Protein AF-A0A397J3T9-F1 (afdb_monomer_lite)

Secondary structure (DSSP, 8-state):
--THHHHHHHHHHHHHHHHHTSTT----EEEEESEEE-TTSPEEE--SEETTEE---EEEE---TTTGGGS--BTTBEEEEEEEEEEEE-TTSPPEEEEEEEEEEES-SS--EETTEE-EEEE-------

Sequence (130 aa):
MIKGFDQFLKCFNNFLENILEIKDIKECDIIIYGTTTLENGSIIRAKNKFHDKPWFSNVAILMDSNESSDYQSDEGLYYGKILLMAKIEIKEKSPLNLALVQWYDFKFQKNSYLYNCSLLKLEIILYIHQ

Radius of gyration: 16.91 Å; chains: 1; bounding box: 38×33×53 Å

Foldseek 3Di:
DAVAVVQVVVVVVVVVVVVVVDPDQPDKDKDKDQWDADPVRDIAGLNQDDPRDGDGDKDWDQDDPVPPPVADADVRTWIWTWNIWIWMDTPVDDIWIFTFIWTWGQPDPPCLDDPNHGRTDTDGHTDDTD

pLDDT: mean 77.31, std 8.9, range [43.94, 89.69]

Structure (mmCIF, N/CA/C/O backbone):
data_AF-A0A397J3T9-F1
#
_entry.id   AF-A0A397J3T9-F1
#
loop_
_atom_site.group_PDB
_atom_site.id
_atom_site.type_symbol
_atom_site.label_atom_id
_atom_site.label_alt_id
_atom_site.label_comp_id
_atom_site.label_asym_id
_atom_site.label_entity_id
_atom_site.label_seq_id
_atom_site.pdbx_PDB_ins_code
_atom_site.Cartn_x
_atom_site.Cartn_y
_atom_site.Cartn_z
_atom_site.occupancy
_atom_site.B_iso_or_equiv
_atom_site.auth_seq_id
_atom_site.auth_comp_id
_atom_site.auth_asym_id
_atom_site.auth_atom_id
_atom_site.pdbx_PDB_model_num
ATOM 1 N N . MET A 1 1 ? 11.887 -12.379 5.935 1.00 46.44 1 MET A N 1
ATOM 2 C CA . MET A 1 1 ? 11.288 -11.292 6.737 1.00 46.44 1 MET A CA 1
ATOM 3 C C . MET A 1 1 ? 11.274 -10.050 5.855 1.00 46.44 1 MET A C 1
ATOM 5 O O . MET A 1 1 ? 12.314 -9.724 5.295 1.00 46.44 1 MET A O 1
ATOM 9 N N . ILE A 1 2 ? 10.100 -9.480 5.565 1.00 59.06 2 ILE A N 1
ATOM 10 C CA . ILE A 1 2 ? 9.954 -8.359 4.617 1.00 59.06 2 ILE A CA 1
ATOM 11 C C . ILE A 1 2 ? 10.508 -7.113 5.316 1.00 59.06 2 ILE A C 1
ATOM 13 O O . ILE A 1 2 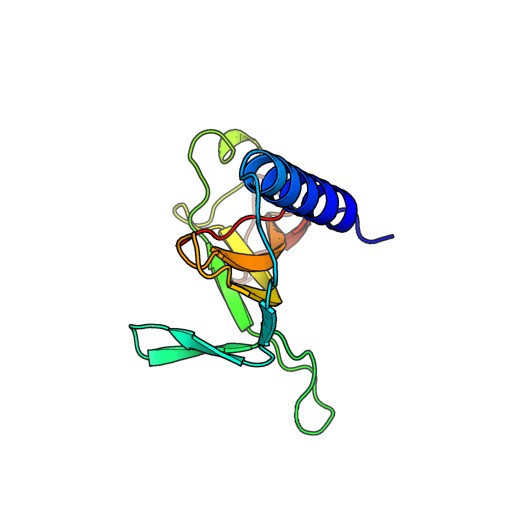? 9.920 -6.695 6.302 1.00 59.06 2 ILE A O 1
ATOM 17 N N . LYS A 1 3 ? 11.621 -6.535 4.841 1.00 57.50 3 LYS A N 1
ATOM 18 C CA . LYS A 1 3 ? 12.311 -5.407 5.511 1.00 57.50 3 LYS A CA 1
ATOM 19 C C . LYS A 1 3 ? 11.414 -4.188 5.803 1.00 57.50 3 LYS A C 1
ATOM 21 O O . LYS A 1 3 ? 11.701 -3.438 6.719 1.00 57.50 3 LYS A O 1
ATOM 26 N N . GLY A 1 4 ? 10.303 -4.018 5.084 1.00 60.12 4 GLY A N 1
ATOM 27 C CA . GLY A 1 4 ? 9.330 -2.952 5.362 1.00 60.12 4 GLY A CA 1
ATOM 28 C C . GLY A 1 4 ? 8.353 -3.230 6.497 1.00 60.12 4 GLY A C 1
ATOM 29 O O . GLY A 1 4 ? 7.641 -2.322 6.909 1.00 60.12 4 GLY A O 1
ATOM 30 N N . PHE A 1 5 ? 8.278 -4.462 7.004 1.00 69.19 5 PHE A N 1
ATOM 31 C CA . PHE A 1 5 ? 7.334 -4.788 8.071 1.00 69.19 5 PHE A CA 1
ATOM 32 C C . PHE A 1 5 ? 7.746 -4.144 9.400 1.00 69.19 5 PHE A C 1
ATOM 34 O O . PHE A 1 5 ? 6.885 -3.674 10.133 1.00 69.19 5 PHE A O 1
ATOM 41 N N . ASP A 1 6 ? 9.050 -4.023 9.660 1.00 71.69 6 ASP A N 1
ATOM 42 C CA . ASP A 1 6 ? 9.56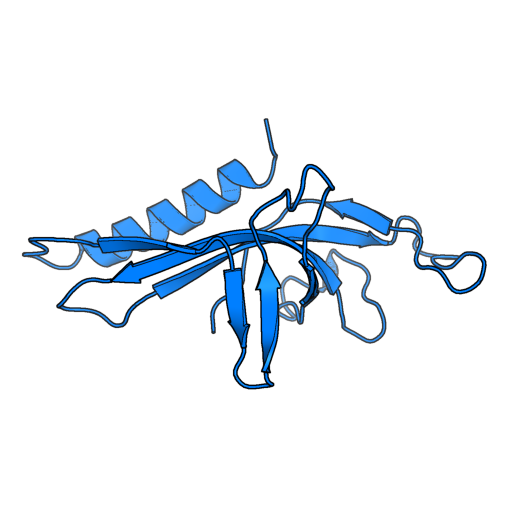9 -3.326 10.843 1.00 71.69 6 ASP A CA 1
ATOM 43 C C . ASP A 1 6 ? 9.210 -1.830 10.811 1.00 71.69 6 ASP A C 1
ATOM 45 O O . ASP A 1 6 ? 8.806 -1.258 11.823 1.00 71.69 6 ASP A O 1
ATOM 49 N N . GLN A 1 7 ? 9.267 -1.205 9.628 1.00 69.25 7 GLN A N 1
ATOM 50 C CA . GLN A 1 7 ? 8.850 0.186 9.429 1.00 69.25 7 GLN A CA 1
ATOM 51 C C . GLN A 1 7 ? 7.334 0.352 9.606 1.00 69.25 7 GLN A C 1
ATOM 53 O O . GLN A 1 7 ? 6.899 1.283 10.278 1.00 69.25 7 GLN A O 1
ATOM 58 N N . PHE A 1 8 ? 6.532 -0.575 9.063 1.00 72.56 8 PHE A N 1
ATOM 59 C CA . PHE A 1 8 ? 5.082 -0.597 9.281 1.00 72.56 8 PHE A CA 1
ATOM 60 C C . PHE A 1 8 ? 4.754 -0.694 10.768 1.00 72.56 8 PHE A C 1
ATOM 62 O O . PHE A 1 8 ? 3.963 0.102 11.263 1.00 72.56 8 PHE A O 1
ATOM 69 N N . LEU A 1 9 ? 5.391 -1.625 11.483 1.00 76.69 9 LEU A N 1
ATOM 70 C CA . LEU A 1 9 ? 5.210 -1.789 12.922 1.00 76.69 9 LEU A CA 1
ATOM 71 C C . LEU A 1 9 ? 5.602 -0.521 13.678 1.00 76.69 9 LEU A C 1
ATOM 73 O O . LEU A 1 9 ? 4.862 -0.098 14.557 1.00 76.69 9 LEU A O 1
ATOM 77 N N . LYS A 1 10 ? 6.711 0.132 13.312 1.00 76.62 10 LYS A N 1
ATOM 78 C CA . LYS A 1 10 ? 7.121 1.404 13.919 1.00 76.62 10 LYS A CA 1
ATOM 79 C C . LYS A 1 10 ? 6.077 2.505 13.705 1.00 76.62 10 LYS A C 1
ATOM 81 O O . LYS A 1 10 ? 5.709 3.175 14.664 1.00 76.62 10 LYS A O 1
ATOM 86 N N . CYS A 1 11 ? 5.580 2.684 12.480 1.00 71.44 11 CYS A N 1
ATOM 87 C CA . CYS A 1 11 ? 4.541 3.673 12.174 1.00 71.44 11 CYS A CA 1
ATOM 88 C C . CYS A 1 11 ? 3.227 3.362 12.897 1.00 71.44 11 CYS A C 1
ATOM 90 O O . CYS A 1 11 ? 2.602 4.260 13.455 1.00 71.44 11 CYS A O 1
ATOM 92 N N . PHE A 1 12 ? 2.831 2.091 12.909 1.00 76.00 12 PHE A N 1
ATOM 93 C CA . PHE A 1 12 ? 1.640 1.627 13.604 1.00 76.00 12 PHE A CA 1
ATOM 94 C C . PHE A 1 12 ? 1.756 1.861 15.113 1.00 76.00 12 PHE A C 1
ATOM 96 O O . PHE A 1 12 ? 0.837 2.407 15.710 1.00 76.00 12 PHE A O 1
ATOM 103 N N . ASN A 1 13 ? 2.909 1.559 15.713 1.00 78.50 13 ASN A N 1
ATOM 104 C CA . ASN A 1 13 ? 3.174 1.829 17.125 1.00 78.50 13 ASN A CA 1
ATOM 105 C C . ASN A 1 13 ? 3.150 3.330 17.438 1.00 78.50 13 ASN A C 1
ATOM 107 O O . ASN A 1 13 ? 2.506 3.718 18.400 1.00 78.50 13 ASN A O 1
ATOM 111 N N . ASN A 1 14 ? 3.759 4.183 16.607 1.00 76.56 14 ASN A N 1
ATOM 112 C CA . ASN A 1 14 ? 3.700 5.640 16.790 1.00 76.56 14 ASN A CA 1
ATOM 113 C C . ASN A 1 14 ? 2.258 6.173 16.715 1.00 76.56 14 ASN A C 1
ATOM 115 O O . ASN A 1 14 ? 1.855 7.048 17.476 1.00 76.56 14 ASN A O 1
ATOM 119 N N . PHE A 1 15 ? 1.446 5.628 15.807 1.00 75.62 15 PHE A N 1
ATOM 120 C CA . PHE A 1 15 ? 0.021 5.936 15.756 1.00 75.62 15 PHE A CA 1
ATOM 121 C C . PHE A 1 15 ? -0.708 5.487 17.029 1.00 75.62 15 PHE A C 1
ATOM 123 O O . PHE A 1 15 ? -1.479 6.266 17.585 1.00 75.62 15 PHE A O 1
ATOM 130 N N . LEU A 1 16 ? -0.430 4.275 17.521 1.00 75.19 16 LEU A N 1
ATOM 131 C CA . LEU A 1 16 ? -0.978 3.783 18.786 1.00 75.19 16 LEU A CA 1
ATOM 132 C C . LEU A 1 16 ? -0.541 4.643 19.981 1.00 75.19 16 LEU A C 1
ATOM 134 O O . LEU A 1 16 ? -1.360 4.911 20.850 1.00 75.19 16 LEU A O 1
ATOM 138 N N . GLU A 1 17 ? 0.699 5.123 20.027 1.00 78.12 17 GLU A N 1
ATOM 139 C CA . GLU A 1 17 ? 1.178 6.026 21.082 1.00 78.12 17 GLU A CA 1
ATOM 140 C C . GLU A 1 17 ? 0.416 7.360 21.074 1.00 78.12 17 GLU A C 1
ATOM 142 O O . GLU A 1 17 ? -0.115 7.756 22.110 1.00 78.12 17 GLU A O 1
ATOM 147 N N . ASN A 1 18 ? 0.235 7.984 19.902 1.00 72.81 18 ASN A N 1
ATOM 148 C CA . ASN A 1 18 ? -0.581 9.203 19.745 1.00 72.81 18 ASN A CA 1
ATOM 149 C C . ASN A 1 18 ? -2.049 9.009 20.173 1.00 72.81 18 ASN A C 1
ATOM 151 O O . ASN A 1 18 ? -2.738 9.948 20.571 1.00 72.81 18 ASN A O 1
ATOM 155 N N . ILE A 1 19 ? -2.548 7.783 20.046 1.00 69.00 19 ILE A N 1
ATOM 156 C CA . ILE A 1 19 ? -3.883 7.353 20.465 1.00 69.00 19 ILE A CA 1
ATOM 157 C C . ILE A 1 19 ? -3.950 7.172 21.980 1.00 69.00 19 ILE A C 1
ATOM 159 O O . ILE A 1 19 ? -4.915 7.603 22.602 1.00 69.00 19 ILE A O 1
ATOM 163 N N . LEU A 1 20 ? -2.930 6.566 22.587 1.00 67.25 20 LEU A N 1
ATOM 164 C CA . LEU A 1 20 ? -2.872 6.285 24.025 1.00 67.25 20 LEU A CA 1
ATOM 165 C C . LEU A 1 20 ? -2.797 7.555 24.889 1.00 67.25 20 LEU A C 1
ATOM 167 O O . LEU A 1 20 ? -3.136 7.503 26.071 1.00 67.25 20 LEU A O 1
ATOM 171 N N . GLU A 1 21 ? -2.415 8.702 24.318 1.00 68.56 21 GLU A N 1
ATOM 172 C CA . GLU A 1 21 ? -2.533 10.011 24.980 1.00 68.56 21 GLU A CA 1
ATOM 173 C C . GLU A 1 21 ? -3.995 10.432 25.226 1.00 68.56 21 GLU A C 1
ATOM 175 O O . GLU A 1 21 ? -4.276 11.258 26.103 1.00 68.56 21 GLU A O 1
ATOM 180 N N . ILE A 1 22 ? -4.947 9.848 24.493 1.00 67.62 22 ILE A N 1
ATOM 181 C CA . ILE A 1 22 ? -6.378 10.058 24.699 1.00 67.62 22 ILE A CA 1
ATOM 182 C C . ILE A 1 22 ? -6.841 9.136 25.826 1.00 67.62 22 ILE A C 1
ATOM 184 O O . ILE A 1 22 ? -6.948 7.918 25.676 1.00 67.62 22 ILE A O 1
ATOM 188 N N . LYS A 1 23 ? -7.173 9.730 26.970 1.00 61.72 23 LYS A N 1
ATOM 189 C CA . LYS A 1 23 ? -7.908 9.022 28.019 1.00 61.72 23 LYS A CA 1
ATOM 190 C C . LYS A 1 23 ? -9.315 8.737 27.477 1.00 61.72 23 LYS A C 1
ATOM 192 O O . LYS A 1 23 ? -9.986 9.674 27.065 1.00 61.72 23 LYS A O 1
ATOM 197 N N . ASP A 1 24 ? -9.721 7.465 27.469 1.00 68.69 24 ASP A N 1
ATOM 198 C CA . ASP A 1 24 ? -11.073 6.962 27.139 1.00 68.69 24 ASP A CA 1
ATOM 199 C C . ASP A 1 24 ? -11.365 6.472 25.704 1.00 68.69 24 ASP A C 1
ATOM 201 O O . ASP A 1 24 ? -12.523 6.470 25.282 1.00 68.69 24 ASP A O 1
ATOM 205 N N . ILE A 1 25 ? -10.382 5.941 24.969 1.00 70.75 25 ILE A N 1
ATOM 206 C CA . ILE A 1 25 ? -10.695 5.174 23.746 1.00 70.75 25 ILE A CA 1
ATOM 207 C C . ILE A 1 25 ? -11.348 3.846 24.130 1.00 70.75 25 ILE A C 1
ATOM 209 O O . ILE A 1 25 ? -10.709 2.959 24.696 1.00 70.75 25 ILE A O 1
ATOM 213 N N . LYS A 1 26 ? -12.636 3.706 23.814 1.00 70.31 26 LYS A N 1
ATOM 214 C CA . LYS A 1 26 ? -13.404 2.484 24.102 1.00 70.31 26 LYS A CA 1
ATOM 215 C C . LYS A 1 26 ? -13.309 1.446 22.991 1.00 70.31 26 LYS A C 1
ATOM 217 O O . LYS A 1 26 ? -13.400 0.255 23.270 1.00 70.31 26 LYS A O 1
ATOM 222 N N . GLU A 1 27 ? -13.176 1.899 21.747 1.00 77.94 27 GLU A N 1
ATOM 223 C CA . GLU A 1 27 ? -13.306 1.064 20.555 1.00 77.94 27 GLU A CA 1
ATOM 224 C C . GLU A 1 27 ? -12.521 1.682 19.392 1.00 77.94 27 GLU A C 1
ATOM 226 O O . GLU A 1 27 ? -12.472 2.905 19.246 1.00 77.94 27 GLU A O 1
ATOM 231 N N . CYS A 1 28 ? -11.886 0.829 18.593 1.00 81.19 28 CYS A N 1
ATOM 232 C CA . CYS A 1 28 ? -11.098 1.204 17.426 1.00 81.19 28 CYS A CA 1
ATOM 233 C C . CYS A 1 28 ? -11.379 0.189 16.321 1.00 81.19 28 CYS A C 1
ATOM 235 O O . CYS A 1 28 ? -11.172 -1.012 16.518 1.00 81.19 28 CYS A O 1
ATOM 237 N N . ASP A 1 29 ? -11.826 0.680 15.170 1.00 86.56 29 ASP A N 1
ATOM 238 C CA . ASP A 1 29 ? -12.120 -0.148 14.010 1.00 86.56 29 ASP A CA 1
ATOM 239 C C . ASP A 1 29 ? -10.948 -0.108 13.034 1.00 86.56 29 ASP A C 1
ATOM 241 O O . ASP A 1 29 ? -10.487 0.956 12.620 1.00 86.56 29 ASP A O 1
ATOM 245 N N . ILE A 1 30 ? -10.468 -1.287 12.636 1.00 86.31 30 ILE A N 1
ATOM 246 C CA . ILE A 1 30 ? -9.448 -1.434 11.595 1.00 86.31 30 ILE A CA 1
ATOM 247 C C . ILE A 1 30 ? -10.088 -2.131 10.400 1.00 86.31 30 ILE A C 1
ATOM 249 O O . ILE A 1 30 ? -10.383 -3.326 10.432 1.00 86.31 30 ILE A O 1
ATOM 253 N N . ILE A 1 31 ? -10.269 -1.380 9.318 1.00 89.69 31 ILE A N 1
ATOM 254 C CA . ILE A 1 31 ? -10.892 -1.852 8.084 1.00 89.69 31 ILE A CA 1
ATOM 255 C C . ILE A 1 31 ? -9.798 -2.096 7.051 1.00 89.69 31 ILE A C 1
ATOM 257 O O . ILE A 1 31 ? -9.096 -1.166 6.663 1.00 89.69 31 ILE A O 1
ATOM 261 N N . ILE A 1 32 ? -9.661 -3.334 6.574 1.00 89.12 32 ILE A N 1
ATOM 262 C CA . ILE A 1 32 ? -8.688 -3.702 5.538 1.00 89.12 32 ILE A CA 1
ATOM 263 C C . ILE A 1 32 ? -9.383 -3.783 4.178 1.00 89.12 32 ILE A C 1
ATOM 265 O O . ILE A 1 32 ? -10.317 -4.563 3.988 1.00 89.12 32 ILE A O 1
ATOM 269 N N . TYR A 1 33 ? -8.880 -3.030 3.200 1.00 88.06 33 TYR A N 1
ATOM 270 C CA . TYR A 1 33 ? -9.426 -2.996 1.846 1.00 88.06 33 TYR A CA 1
ATOM 271 C C . TYR A 1 33 ? -8.615 -3.873 0.895 1.00 88.06 33 TYR A C 1
ATOM 273 O O . TYR A 1 33 ? -7.409 -3.700 0.716 1.00 88.06 33 TYR A O 1
ATOM 281 N N . GLY A 1 34 ? -9.300 -4.780 0.196 1.00 86.19 34 GLY A N 1
ATOM 282 C CA . GLY A 1 34 ? -8.710 -5.496 -0.939 1.00 86.19 34 GLY A CA 1
ATOM 283 C C . GLY A 1 34 ? -8.583 -4.619 -2.188 1.00 86.19 34 GLY A C 1
ATOM 284 O O . GLY A 1 34 ? -7.660 -4.806 -2.986 1.00 86.19 34 GLY A O 1
ATOM 285 N N . THR A 1 35 ? -9.498 -3.660 -2.347 1.00 87.81 35 THR A N 1
ATOM 286 C CA . THR A 1 35 ? -9.603 -2.738 -3.484 1.00 87.81 35 THR A CA 1
ATOM 287 C C . THR A 1 35 ? -10.211 -1.411 -3.035 1.00 87.81 35 THR A C 1
ATOM 289 O O . THR A 1 35 ? -11.081 -1.423 -2.167 1.00 87.81 35 THR A O 1
ATOM 292 N N . THR A 1 36 ? -9.820 -0.299 -3.653 1.00 87.50 36 THR A N 1
ATOM 293 C CA . THR A 1 36 ? -10.440 1.019 -3.452 1.00 87.50 36 THR A CA 1
ATOM 294 C C . THR A 1 36 ? -10.461 1.818 -4.755 1.00 87.50 36 THR A C 1
ATOM 296 O O . THR A 1 36 ? -9.690 1.528 -5.674 1.00 87.50 36 THR A O 1
ATOM 299 N N . THR A 1 37 ? -11.333 2.818 -4.827 1.00 88.81 37 THR A N 1
ATOM 300 C CA . THR A 1 37 ? -11.439 3.754 -5.950 1.00 88.81 37 THR A CA 1
ATOM 301 C C . THR A 1 37 ? -10.958 5.121 -5.481 1.00 88.81 37 THR A C 1
ATOM 303 O O . THR A 1 37 ? -11.443 5.633 -4.477 1.00 88.81 37 THR A O 1
ATOM 306 N N . LEU A 1 38 ? -9.990 5.694 -6.191 1.00 83.88 38 LEU A N 1
ATOM 307 C CA . LEU A 1 38 ? -9.506 7.052 -5.970 1.00 83.88 38 LEU A CA 1
ATOM 308 C C . LEU A 1 38 ? -10.509 8.086 -6.494 1.00 83.88 38 LEU A C 1
ATOM 310 O O . LEU A 1 38 ? -11.339 7.781 -7.349 1.00 83.88 38 LEU A O 1
ATOM 314 N N . GLU A 1 39 ? -10.367 9.337 -6.059 1.00 83.88 39 GLU A N 1
ATOM 315 C CA . GLU A 1 39 ? -11.204 10.460 -6.512 1.00 83.88 39 GLU A CA 1
ATOM 316 C C . GLU A 1 39 ? -11.180 10.653 -8.034 1.00 83.88 39 GLU A C 1
ATOM 318 O O . GLU A 1 39 ? -12.191 10.987 -8.644 1.00 83.88 39 GLU A O 1
ATOM 323 N N . ASN A 1 40 ? -10.043 10.362 -8.672 1.00 84.50 40 ASN A N 1
ATOM 324 C CA . ASN A 1 40 ? -9.893 10.419 -10.127 1.00 84.50 40 ASN A CA 1
ATOM 325 C C . ASN A 1 40 ? -10.518 9.213 -10.870 1.00 84.50 40 ASN A C 1
ATOM 327 O O . ASN A 1 40 ? -10.301 9.053 -12.069 1.00 84.50 40 ASN A O 1
ATOM 331 N N . GLY A 1 41 ? -11.238 8.331 -10.169 1.00 87.06 41 GLY A N 1
ATOM 332 C CA . GLY A 1 41 ? -11.870 7.126 -10.715 1.00 87.06 41 GLY A CA 1
ATOM 333 C C . GLY A 1 41 ? -10.934 5.926 -10.895 1.00 87.06 41 GLY A C 1
ATOM 334 O O . GLY A 1 41 ? -11.390 4.843 -11.266 1.00 87.06 41 GLY A O 1
ATOM 335 N N . SER A 1 42 ? -9.634 6.071 -10.619 1.00 85.62 42 SER A N 1
ATOM 336 C CA . SER A 1 42 ? -8.673 4.967 -10.720 1.00 85.62 42 SER A CA 1
ATOM 337 C C . SER A 1 42 ? -8.894 3.937 -9.617 1.00 85.62 42 SER A C 1
ATOM 339 O O . SER A 1 42 ? -9.147 4.287 -8.468 1.00 85.62 42 SER A O 1
ATOM 341 N N . ILE A 1 43 ? -8.738 2.652 -9.940 1.00 86.62 43 ILE A N 1
ATOM 342 C CA . ILE A 1 43 ? -8.921 1.566 -8.968 1.00 86.62 43 ILE A CA 1
ATOM 343 C C . ILE A 1 43 ? -7.564 1.038 -8.502 1.00 86.62 43 ILE A C 1
ATOM 345 O O . ILE A 1 43 ? -6.797 0.470 -9.289 1.00 86.62 43 ILE A O 1
ATOM 349 N N . ILE A 1 44 ? -7.314 1.139 -7.199 1.00 86.94 44 ILE A N 1
ATOM 350 C CA . ILE A 1 44 ? -6.163 0.532 -6.531 1.00 86.94 44 ILE A CA 1
ATOM 351 C C . ILE A 1 44 ? -6.561 -0.823 -5.945 1.00 86.94 44 ILE A C 1
ATOM 353 O O . ILE A 1 44 ? -7.636 -0.984 -5.368 1.00 86.94 44 ILE A O 1
ATOM 357 N N . ARG A 1 45 ? -5.681 -1.819 -6.083 1.00 87.00 45 ARG A N 1
ATOM 358 C CA . ARG A 1 45 ? -5.888 -3.181 -5.582 1.00 87.00 45 ARG A CA 1
ATOM 359 C C . ARG A 1 45 ? -4.675 -3.651 -4.785 1.00 87.00 45 ARG A C 1
ATOM 361 O O . ARG A 1 45 ? -3.570 -3.700 -5.321 1.00 87.00 45 ARG A O 1
ATOM 368 N N . ALA A 1 46 ? -4.918 -4.038 -3.534 1.00 84.62 46 ALA A N 1
ATOM 369 C CA . ALA A 1 46 ? -3.948 -4.704 -2.660 1.00 84.62 46 ALA A CA 1
ATOM 370 C C . ALA A 1 46 ? -4.069 -6.236 -2.734 1.00 84.62 46 ALA A C 1
ATOM 372 O O . ALA A 1 46 ? -3.115 -6.964 -2.459 1.00 84.62 46 ALA A O 1
ATOM 373 N N . LYS A 1 47 ? -5.246 -6.751 -3.124 1.00 81.50 47 LYS A N 1
ATOM 374 C CA . LYS A 1 47 ? -5.467 -8.190 -3.287 1.00 81.50 47 LYS A CA 1
ATOM 375 C C . LYS A 1 47 ? -4.549 -8.727 -4.378 1.00 81.50 47 LYS A C 1
ATOM 377 O O . LYS A 1 47 ? -4.667 -8.305 -5.513 1.00 81.50 47 LYS A O 1
ATOM 382 N N . ASN A 1 48 ? -3.699 -9.692 -4.040 1.00 72.88 48 ASN A N 1
ATOM 383 C CA . ASN A 1 48 ? -2.643 -10.199 -4.920 1.00 72.88 48 ASN A CA 1
ATOM 384 C C . ASN A 1 48 ? -3.119 -11.115 -6.063 1.00 72.88 48 ASN A C 1
ATOM 386 O O . ASN A 1 48 ? -2.296 -11.484 -6.903 1.00 72.88 48 ASN A O 1
ATOM 390 N N . LYS A 1 49 ? -4.396 -11.523 -6.089 1.00 77.75 49 LYS A N 1
ATOM 391 C CA . LYS A 1 49 ? -4.948 -12.464 -7.072 1.00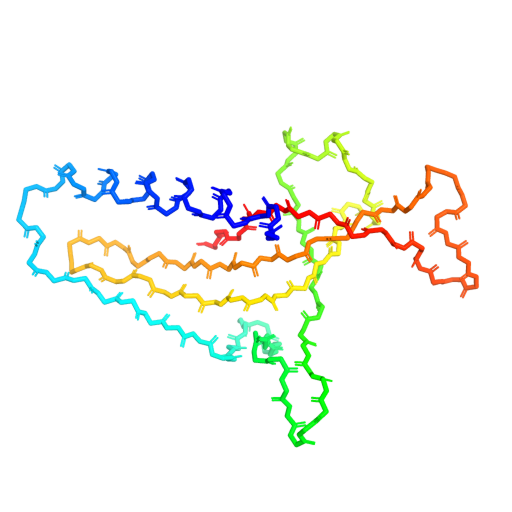 77.75 49 LYS A CA 1
ATOM 392 C C . LYS A 1 49 ? -6.384 -12.143 -7.473 1.00 77.75 49 LYS A C 1
ATOM 394 O O . LYS A 1 49 ? -7.218 -11.788 -6.635 1.00 77.75 49 LYS A O 1
ATOM 399 N N . PHE A 1 50 ? -6.687 -12.404 -8.739 1.00 75.31 50 PHE A N 1
ATOM 400 C CA . PHE A 1 50 ? -8.031 -12.386 -9.310 1.00 75.31 50 PHE A CA 1
ATOM 401 C C . PHE A 1 50 ? -8.131 -13.450 -10.401 1.00 75.31 50 PHE A C 1
ATOM 403 O O . PHE A 1 50 ? -7.285 -13.492 -11.293 1.00 75.31 50 PHE A O 1
ATOM 410 N N . HIS A 1 51 ? -9.129 -14.331 -10.302 1.00 82.19 51 HIS A N 1
ATOM 411 C CA . HIS A 1 51 ? -9.208 -15.555 -11.116 1.00 82.19 51 HIS A CA 1
ATOM 412 C C . HIS A 1 51 ? -7.860 -16.296 -11.183 1.00 82.19 51 HIS A C 1
ATOM 414 O O . HIS A 1 51 ? -7.352 -16.585 -12.263 1.00 82.19 51 HIS A O 1
ATOM 420 N N . ASP A 1 52 ? -7.238 -16.495 -10.014 1.00 80.88 52 ASP A N 1
ATOM 421 C CA . ASP A 1 52 ? -5.936 -17.154 -9.823 1.00 80.88 52 ASP A CA 1
ATOM 422 C C . ASP A 1 52 ? -4.728 -16.516 -10.523 1.00 80.88 52 ASP A C 1
ATOM 424 O O . ASP A 1 52 ? -3.598 -16.984 -10.367 1.00 80.88 52 ASP A O 1
ATOM 428 N N . LYS A 1 53 ? -4.919 -15.389 -11.212 1.00 77.19 53 LYS A N 1
ATOM 429 C CA . LYS A 1 53 ? -3.837 -14.621 -11.822 1.00 77.19 53 LYS A CA 1
ATOM 430 C C . LYS A 1 53 ? -3.345 -13.543 -10.863 1.00 77.19 53 LYS A C 1
ATOM 432 O O . LYS A 1 53 ? -4.176 -12.897 -10.217 1.00 77.19 53 LYS A O 1
ATOM 437 N N . PRO A 1 54 ? -2.020 -13.315 -10.774 1.00 71.25 54 PRO A N 1
ATOM 438 C CA . PRO A 1 54 ? -1.487 -12.163 -10.071 1.00 71.25 54 PRO A CA 1
ATOM 439 C C . PRO A 1 54 ? -2.110 -10.884 -10.625 1.00 71.25 54 PRO A C 1
ATOM 441 O O . PRO A 1 54 ? -1.974 -10.587 -11.809 1.00 71.25 54 PRO A O 1
ATOM 444 N N . TRP A 1 55 ? -2.799 -10.138 -9.771 1.00 76.00 55 TRP A N 1
ATOM 445 C CA . TRP A 1 55 ? -3.316 -8.820 -10.113 1.00 76.00 55 TRP A CA 1
ATOM 446 C C . TRP A 1 55 ? -2.978 -7.902 -8.953 1.00 76.00 55 TRP A C 1
ATOM 448 O O . TRP A 1 55 ? -3.331 -8.186 -7.822 1.00 76.00 55 TRP A O 1
ATOM 458 N N . PHE A 1 56 ? -2.229 -6.845 -9.217 1.00 71.31 56 PHE A N 1
ATOM 459 C CA . PHE A 1 56 ? -1.892 -5.809 -8.252 1.00 71.31 56 PHE A CA 1
ATOM 460 C C . PHE A 1 56 ? -1.839 -4.473 -8.984 1.00 71.31 56 PHE A C 1
ATOM 462 O O . PHE A 1 56 ? -1.659 -4.444 -10.204 1.00 71.31 56 PHE A O 1
ATOM 469 N N . SER A 1 57 ? -2.012 -3.381 -8.245 1.00 79.38 57 SER A N 1
ATOM 470 C CA . SER A 1 57 ? -1.809 -2.041 -8.790 1.00 79.38 57 SER A CA 1
ATOM 471 C C . SER A 1 57 ? -0.366 -1.608 -8.559 1.00 79.38 57 SER A C 1
ATOM 473 O O . SER A 1 57 ? 0.088 -1.537 -7.414 1.00 79.38 57 SER A O 1
ATOM 475 N N . ASN A 1 58 ? 0.333 -1.311 -9.653 1.00 82.12 58 ASN A N 1
ATOM 476 C CA . ASN A 1 58 ? 1.523 -0.475 -9.594 1.00 82.12 58 ASN A CA 1
ATOM 477 C C . ASN A 1 58 ? 1.061 0.981 -9.478 1.00 82.12 58 ASN A C 1
ATOM 479 O O . ASN A 1 58 ? 0.087 1.374 -10.121 1.00 82.12 58 ASN A O 1
ATOM 483 N N . VAL A 1 59 ? 1.738 1.752 -8.642 1.00 82.81 59 VAL A N 1
ATOM 484 C CA . VAL A 1 59 ? 1.447 3.158 -8.371 1.00 82.81 59 VAL A CA 1
ATOM 485 C C . VAL A 1 59 ? 2.702 3.986 -8.610 1.00 82.81 59 VAL A C 1
ATOM 487 O O . VAL A 1 59 ? 3.814 3.512 -8.374 1.00 82.81 59 VAL A O 1
ATOM 490 N N . ALA A 1 60 ? 2.503 5.210 -9.085 1.00 83.44 60 ALA A N 1
ATOM 491 C CA . ALA A 1 60 ? 3.506 6.259 -9.019 1.00 83.44 60 ALA A CA 1
ATOM 492 C C . ALA A 1 60 ? 3.269 7.055 -7.733 1.00 83.44 60 ALA A C 1
ATOM 494 O O . ALA A 1 60 ? 2.122 7.350 -7.387 1.00 83.44 60 ALA A O 1
ATOM 495 N N . ILE A 1 61 ? 4.340 7.354 -7.012 1.00 78.56 61 ILE A N 1
ATOM 496 C CA . ILE A 1 61 ? 4.300 7.968 -5.691 1.00 78.56 61 ILE A CA 1
ATOM 497 C C . ILE A 1 61 ? 5.164 9.213 -5.734 1.00 78.56 61 ILE A C 1
ATOM 499 O O . ILE A 1 61 ? 6.272 9.193 -6.270 1.00 78.56 61 ILE A O 1
ATOM 503 N N . LEU A 1 62 ? 4.641 10.286 -5.156 1.00 80.62 62 LEU A N 1
ATOM 504 C CA . LEU A 1 62 ? 5.406 11.486 -4.881 1.00 80.62 62 LEU A CA 1
ATOM 505 C C . LEU A 1 62 ? 5.996 11.341 -3.478 1.00 80.62 62 LEU A C 1
ATOM 507 O O . LEU A 1 62 ? 5.250 11.248 -2.503 1.00 80.62 62 LEU A O 1
ATOM 511 N N . MET A 1 63 ? 7.318 11.248 -3.388 1.00 75.62 63 MET A N 1
ATOM 512 C CA . MET A 1 63 ? 8.014 11.109 -2.110 1.00 75.62 63 MET A CA 1
ATOM 513 C C . MET A 1 63 ? 8.243 12.479 -1.471 1.00 75.62 63 MET A C 1
ATOM 515 O O . MET A 1 63 ? 8.369 13.482 -2.176 1.00 75.62 63 MET A O 1
ATOM 519 N N . ASP A 1 64 ? 8.320 12.517 -0.140 1.00 75.31 64 ASP A N 1
ATOM 520 C CA . ASP A 1 64 ? 8.747 13.718 0.573 1.00 75.31 64 ASP A CA 1
ATOM 521 C C . ASP A 1 64 ? 10.166 14.110 0.132 1.00 75.31 64 ASP A C 1
ATOM 523 O O . ASP A 1 64 ? 11.053 13.261 0.003 1.00 75.31 64 ASP A O 1
ATOM 527 N N . SER A 1 65 ? 10.397 15.405 -0.095 1.00 75.88 65 SER A N 1
ATOM 528 C CA . SER A 1 65 ? 11.689 15.904 -0.571 1.00 75.88 65 SER A CA 1
ATOM 529 C C . SER A 1 65 ? 12.850 15.567 0.371 1.00 75.88 65 SER A C 1
ATOM 531 O O . SER A 1 65 ? 13.976 15.415 -0.097 1.00 75.88 65 SER A O 1
ATOM 533 N N . ASN A 1 66 ? 12.593 15.407 1.671 1.00 76.19 66 ASN A N 1
ATOM 534 C CA . ASN A 1 66 ? 13.610 15.064 2.666 1.00 76.19 66 ASN A CA 1
ATOM 535 C C . ASN A 1 66 ? 14.047 13.594 2.592 1.00 76.19 66 ASN A C 1
ATOM 537 O O . ASN A 1 66 ? 15.170 13.285 2.974 1.00 76.19 66 ASN A O 1
ATOM 541 N N . GLU A 1 67 ? 13.185 12.700 2.098 1.00 70.00 67 GLU A N 1
ATOM 542 C CA . GLU A 1 67 ? 13.491 11.271 1.910 1.00 70.00 67 GLU A CA 1
ATOM 543 C C . GLU A 1 67 ? 13.923 10.956 0.466 1.00 70.00 67 GLU A C 1
ATOM 545 O O . GLU A 1 67 ? 14.470 9.891 0.182 1.00 70.00 67 GLU A O 1
ATOM 550 N N . SER A 1 68 ? 13.712 11.905 -0.453 1.00 73.75 68 SER A N 1
ATOM 551 C CA . SER A 1 68 ? 13.954 11.744 -1.889 1.00 73.75 68 SER A CA 1
ATOM 552 C C . SER A 1 68 ? 15.428 11.588 -2.280 1.00 73.75 68 SER A C 1
ATOM 554 O O . SER A 1 68 ? 15.714 11.031 -3.339 1.00 73.75 68 SER A O 1
ATOM 556 N N . SER A 1 69 ? 16.369 12.059 -1.448 1.00 74.19 69 SER A N 1
ATOM 557 C CA . SER A 1 69 ? 17.805 12.096 -1.774 1.00 74.19 69 SER A CA 1
ATOM 558 C C . SER A 1 69 ? 18.449 10.720 -1.892 1.00 74.19 69 SER A C 1
ATOM 560 O O . SER A 1 69 ? 19.479 10.579 -2.552 1.00 74.19 69 SER A O 1
ATOM 562 N N . ASP A 1 70 ? 17.847 9.720 -1.253 1.00 76.06 70 ASP A N 1
ATOM 563 C CA . ASP A 1 70 ? 18.397 8.370 -1.162 1.00 76.06 70 ASP A CA 1
ATOM 564 C C . ASP A 1 70 ? 17.980 7.484 -2.349 1.00 76.06 70 ASP A C 1
ATOM 566 O O . ASP A 1 70 ? 18.507 6.381 -2.501 1.00 76.06 70 ASP A O 1
ATOM 570 N N . TYR A 1 71 ? 17.075 7.968 -3.212 1.00 77.50 71 TYR A N 1
ATOM 571 C CA . TYR A 1 71 ? 16.440 7.191 -4.278 1.00 77.50 71 TYR A CA 1
ATOM 572 C C . TYR A 1 71 ? 16.442 7.928 -5.616 1.00 77.50 71 TYR A C 1
ATOM 574 O O . TYR A 1 71 ? 16.375 9.156 -5.684 1.00 77.50 71 TYR A O 1
ATOM 582 N N . GLN A 1 72 ? 16.453 7.176 -6.714 1.00 80.44 72 GLN A N 1
ATOM 583 C CA . GLN A 1 72 ? 16.303 7.754 -8.044 1.00 80.44 72 GLN A CA 1
ATOM 584 C C . GLN A 1 72 ? 14.829 7.851 -8.438 1.00 80.44 72 GLN A C 1
ATOM 586 O O . GLN A 1 72 ? 14.059 6.911 -8.242 1.00 80.44 72 GLN A O 1
ATOM 591 N N . SER A 1 73 ? 14.450 8.975 -9.044 1.00 80.25 73 SER A N 1
ATOM 592 C CA . SER A 1 73 ? 13.093 9.215 -9.530 1.00 80.25 73 SER A CA 1
ATOM 593 C C . SER A 1 73 ? 13.018 9.249 -11.053 1.00 80.25 73 SER A C 1
ATOM 595 O O . SER A 1 73 ? 13.986 9.567 -11.745 1.00 80.25 73 SER A O 1
ATOM 597 N N . ASP A 1 74 ? 11.838 8.922 -11.567 1.00 81.69 74 ASP A N 1
ATOM 598 C CA . ASP A 1 74 ? 11.442 9.091 -12.960 1.00 81.69 74 ASP A CA 1
ATOM 599 C C . ASP A 1 74 ? 10.642 10.389 -13.062 1.00 81.69 74 ASP A C 1
ATOM 601 O O . ASP A 1 74 ? 9.481 10.432 -12.662 1.00 81.69 74 ASP A O 1
ATOM 605 N N . GLU A 1 75 ? 11.292 11.481 -13.465 1.00 82.62 75 GLU A N 1
ATOM 606 C CA . GLU A 1 75 ? 10.674 12.819 -13.493 1.00 82.62 75 GLU A CA 1
ATOM 607 C C . GLU A 1 75 ? 10.047 13.235 -12.139 1.00 82.62 75 GLU A C 1
ATOM 609 O O . GLU A 1 75 ? 9.023 13.914 -12.081 1.00 82.62 75 GLU A O 1
ATOM 614 N N . GLY A 1 76 ? 10.661 12.826 -11.020 1.00 78.88 76 GLY A N 1
ATOM 615 C CA . GLY A 1 76 ? 10.149 13.089 -9.666 1.00 78.88 76 GLY A CA 1
ATOM 616 C C . GLY A 1 76 ? 9.154 12.047 -9.139 1.00 78.88 76 GLY A C 1
ATOM 617 O O . GLY A 1 76 ? 8.719 12.153 -7.993 1.00 78.88 76 GLY A O 1
ATOM 618 N N . LEU A 1 77 ? 8.821 11.027 -9.934 1.00 80.94 77 LEU A N 1
ATOM 619 C CA . LEU A 1 77 ? 7.952 9.924 -9.537 1.00 80.94 77 LEU A CA 1
ATOM 620 C C . LEU A 1 77 ? 8.754 8.698 -9.106 1.00 80.94 77 LEU A C 1
ATOM 622 O O . LEU A 1 77 ? 9.777 8.346 -9.694 1.00 80.94 77 LEU A O 1
ATOM 626 N N . TYR A 1 78 ? 8.228 8.005 -8.106 1.00 82.81 78 TYR A N 1
ATOM 627 C CA . TYR A 1 78 ? 8.755 6.739 -7.618 1.00 82.81 78 TYR A CA 1
ATOM 628 C C . TYR A 1 78 ? 7.744 5.632 -7.859 1.00 82.81 78 TYR A C 1
ATOM 630 O O . TYR A 1 78 ? 6.537 5.834 -7.722 1.00 82.81 78 TYR A O 1
ATOM 638 N N . TYR A 1 79 ? 8.221 4.443 -8.206 1.00 84.62 79 TYR A N 1
ATOM 639 C CA . TYR A 1 79 ? 7.339 3.327 -8.513 1.00 84.62 79 TYR A CA 1
ATOM 640 C C . TYR A 1 79 ? 7.141 2.443 -7.294 1.00 84.62 79 TYR A C 1
ATOM 642 O O . TYR A 1 79 ? 8.086 2.106 -6.586 1.00 84.62 79 TYR A O 1
ATOM 650 N N . GLY A 1 80 ? 5.909 2.001 -7.072 1.00 84.50 80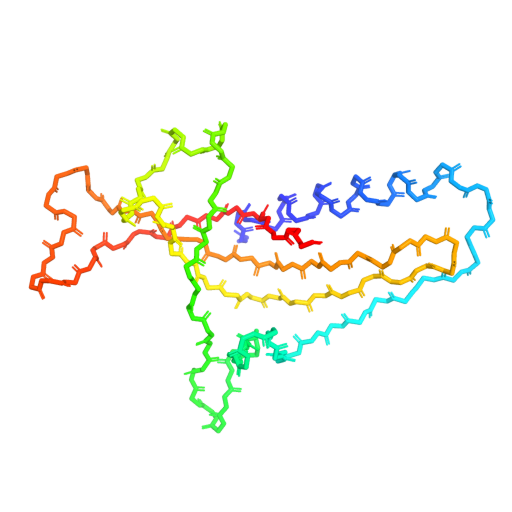 GLY A N 1
ATOM 651 C CA . GLY A 1 80 ? 5.606 1.080 -5.991 1.00 84.50 80 GLY A CA 1
ATOM 652 C C . GLY A 1 80 ? 4.445 0.155 -6.295 1.00 84.50 80 GLY A C 1
ATOM 653 O O . GLY A 1 80 ? 3.688 0.335 -7.245 1.00 84.50 80 GLY A O 1
ATOM 654 N N . LYS A 1 81 ? 4.307 -0.865 -5.460 1.00 84.50 81 LYS A N 1
ATOM 655 C CA . LYS A 1 81 ? 3.231 -1.845 -5.482 1.00 84.50 81 LYS A CA 1
ATOM 656 C C . LYS A 1 81 ? 2.503 -1.822 -4.150 1.00 84.50 81 LYS A C 1
ATOM 658 O O . LYS A 1 81 ? 3.113 -2.009 -3.101 1.00 84.50 81 LYS A O 1
ATOM 663 N N . ILE A 1 82 ? 1.188 -1.659 -4.196 1.00 84.88 82 ILE A N 1
ATOM 664 C CA . ILE A 1 82 ? 0.356 -1.714 -2.993 1.00 84.88 82 ILE A CA 1
ATOM 665 C C . ILE A 1 82 ? 0.256 -3.162 -2.495 1.00 84.88 82 ILE A C 1
ATOM 667 O O . ILE A 1 82 ? -0.085 -4.070 -3.254 1.00 84.88 82 ILE A O 1
ATOM 671 N N . LEU A 1 83 ? 0.545 -3.372 -1.211 1.00 81.38 83 LEU A N 1
ATOM 672 C CA . LEU A 1 83 ? 0.450 -4.665 -0.528 1.00 81.38 83 LEU A CA 1
ATOM 673 C C . LEU A 1 83 ? -0.697 -4.717 0.491 1.00 81.38 83 LEU A C 1
ATOM 675 O O . LEU A 1 83 ? -1.270 -5.782 0.704 1.00 81.38 83 LEU A O 1
ATOM 679 N N . LEU A 1 84 ? -1.029 -3.589 1.123 1.00 82.38 84 LEU A N 1
ATOM 680 C CA . LEU A 1 84 ? -2.119 -3.462 2.094 1.00 82.38 84 LEU A CA 1
ATOM 681 C C . LEU A 1 84 ? -2.719 -2.067 1.980 1.00 82.38 84 LEU A C 1
ATOM 683 O O . LEU A 1 84 ? -1.992 -1.103 1.759 1.00 82.38 84 LEU A O 1
ATOM 687 N N . MET A 1 85 ? -4.023 -1.968 2.190 1.00 86.69 85 MET A N 1
ATOM 688 C CA . MET A 1 85 ? -4.711 -0.709 2.441 1.00 86.69 85 MET A CA 1
ATOM 689 C C . MET A 1 85 ? -5.569 -0.907 3.680 1.00 86.69 85 MET A C 1
ATOM 691 O O . MET A 1 85 ? -6.309 -1.890 3.759 1.00 86.69 85 MET A O 1
ATOM 695 N N . ALA A 1 86 ? -5.458 -0.004 4.640 1.00 85.25 86 ALA A N 1
ATOM 696 C CA . ALA A 1 86 ? -6.219 -0.050 5.872 1.00 85.25 86 ALA A CA 1
ATOM 697 C C . ALA A 1 86 ? -6.748 1.341 6.217 1.00 85.25 86 ALA A C 1
ATOM 699 O O . ALA A 1 86 ? -6.094 2.343 5.945 1.00 85.25 86 ALA A O 1
ATOM 700 N N . LYS A 1 87 ? -7.924 1.393 6.829 1.00 86.69 87 LYS A N 1
ATOM 701 C CA . LYS A 1 87 ? -8.456 2.590 7.472 1.00 86.69 87 LYS A CA 1
ATOM 702 C C . LYS A 1 87 ? -8.645 2.284 8.940 1.00 86.69 87 LYS A C 1
ATOM 704 O O . LYS A 1 87 ? -9.214 1.245 9.271 1.00 86.69 87 LYS A O 1
ATOM 709 N N . ILE A 1 88 ? -8.146 3.166 9.787 1.00 83.81 88 ILE A N 1
ATOM 710 C CA . ILE A 1 88 ? -8.297 3.065 11.228 1.00 83.81 88 ILE A CA 1
ATOM 711 C C . ILE A 1 88 ? -9.247 4.165 11.677 1.00 83.81 88 ILE A C 1
ATOM 713 O O . ILE A 1 88 ? -8.999 5.342 11.411 1.00 83.81 88 ILE A O 1
ATOM 717 N N . GLU A 1 89 ? -10.341 3.783 12.322 1.00 86.44 89 GLU A N 1
ATOM 718 C CA . GLU A 1 89 ? -11.388 4.691 12.777 1.00 86.44 89 GLU A CA 1
ATOM 719 C C . GLU A 1 89 ? -11.511 4.638 14.297 1.00 86.44 89 GLU A C 1
ATOM 721 O O . GLU A 1 89 ? -11.632 3.574 14.903 1.00 86.44 89 GLU A O 1
ATOM 726 N N . ILE A 1 90 ? -11.477 5.817 14.911 1.00 83.50 90 ILE A N 1
ATOM 727 C CA . ILE A 1 90 ? -11.676 6.026 16.345 1.00 83.50 90 ILE A CA 1
ATOM 728 C C . ILE A 1 90 ? -12.675 7.166 16.459 1.00 83.50 90 ILE A C 1
ATOM 730 O O . ILE A 1 90 ? -12.495 8.191 15.805 1.00 83.50 90 ILE A O 1
ATOM 734 N N . LYS A 1 91 ? -13.727 7.008 17.267 1.00 82.25 91 LYS A N 1
ATOM 735 C CA . LYS A 1 91 ? -14.840 7.976 17.336 1.00 82.25 91 LYS A CA 1
ATOM 736 C C . LYS A 1 91 ? -14.373 9.396 17.670 1.00 82.25 91 LYS A C 1
ATOM 738 O O . LYS A 1 91 ? -14.949 10.365 17.188 1.00 82.25 91 LYS A O 1
ATOM 743 N N . GLU A 1 92 ? -13.324 9.514 18.475 1.00 82.50 92 GLU A N 1
ATOM 744 C CA . GLU A 1 92 ? -12.774 10.771 18.977 1.00 82.50 92 GLU A CA 1
ATOM 745 C C . GLU A 1 92 ? -11.733 11.415 18.037 1.00 82.50 92 GLU A C 1
ATOM 747 O O . GLU A 1 92 ? -11.248 12.514 18.322 1.00 82.50 92 GLU A O 1
ATOM 752 N N . LYS A 1 93 ? -11.357 10.761 16.928 1.00 77.81 93 LYS A N 1
ATOM 753 C CA . LYS A 1 93 ? -10.312 11.231 16.003 1.00 77.81 93 LYS A CA 1
ATOM 754 C C . LYS A 1 93 ? -10.749 11.147 14.545 1.00 77.81 93 LYS A C 1
ATOM 756 O O . LYS A 1 93 ? -11.658 10.419 14.163 1.00 77.81 93 LYS A O 1
ATOM 761 N N . SER A 1 94 ? -10.055 11.903 13.702 1.00 79.94 94 SER A N 1
ATOM 762 C CA . SER A 1 94 ? -10.152 11.724 12.258 1.00 79.94 94 SER A CA 1
ATOM 763 C C . SER A 1 94 ? -9.677 10.317 11.872 1.00 79.94 94 SER A C 1
ATOM 765 O O . SER A 1 94 ? -8.682 9.847 12.434 1.00 79.94 94 SER A O 1
ATOM 767 N N . PRO A 1 95 ? -10.333 9.658 10.903 1.00 80.69 95 PRO A N 1
ATOM 768 C CA . PRO A 1 95 ? -9.882 8.363 10.421 1.00 80.69 95 PRO A CA 1
ATOM 769 C C . PRO A 1 95 ? -8.479 8.470 9.818 1.00 80.69 95 PRO A C 1
ATOM 771 O O . PRO A 1 95 ? -8.181 9.425 9.101 1.00 80.69 95 PRO A O 1
ATOM 774 N N . LEU A 1 96 ? -7.638 7.468 10.066 1.00 79.69 96 LEU A N 1
ATOM 7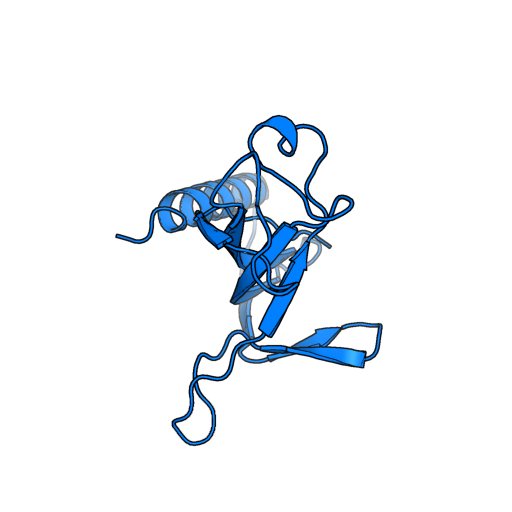75 C CA . LEU A 1 96 ? -6.321 7.361 9.450 1.00 79.69 96 LEU A CA 1
ATOM 776 C C . LEU A 1 96 ? -6.366 6.350 8.308 1.00 79.69 96 LEU A C 1
ATOM 778 O O . LEU A 1 96 ? -6.641 5.171 8.527 1.00 79.69 96 LEU A O 1
ATOM 782 N N . ASN A 1 97 ? -6.048 6.796 7.097 1.00 82.19 97 ASN A N 1
ATOM 783 C CA . ASN A 1 97 ? -5.857 5.911 5.954 1.00 82.19 97 ASN A CA 1
ATOM 784 C C . ASN A 1 97 ? -4.375 5.537 5.842 1.00 82.19 97 ASN A C 1
ATOM 786 O O . ASN A 1 97 ? -3.506 6.402 5.889 1.00 82.19 97 ASN A O 1
ATOM 790 N N . LEU A 1 98 ? -4.095 4.247 5.681 1.00 79.75 98 LEU A N 1
ATOM 791 C CA . LEU A 1 98 ? -2.753 3.689 5.566 1.00 79.75 98 LEU A CA 1
ATOM 792 C C . LEU A 1 98 ? -2.650 2.802 4.330 1.00 79.75 98 LEU A C 1
ATOM 794 O O . LEU A 1 98 ? -3.532 1.983 4.061 1.00 79.75 98 LEU A O 1
ATOM 798 N N . ALA A 1 99 ? -1.519 2.892 3.633 1.00 81.12 99 ALA A N 1
ATOM 799 C CA . ALA A 1 99 ? -1.136 1.929 2.610 1.00 81.12 99 ALA A CA 1
ATOM 800 C C . ALA A 1 9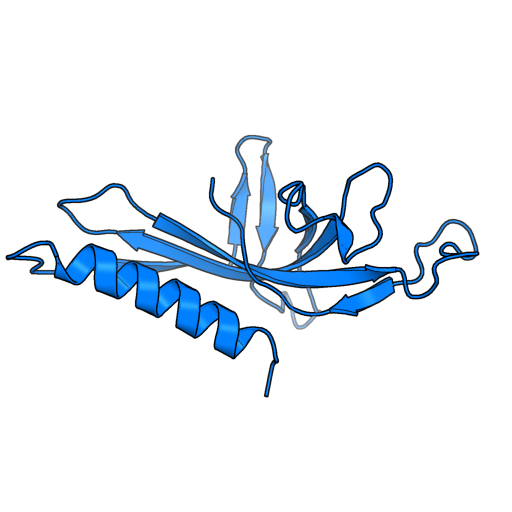9 ? 0.264 1.362 2.884 1.00 81.12 99 ALA A C 1
ATOM 802 O O . ALA A 1 99 ? 1.224 2.101 3.103 1.00 81.12 99 ALA A O 1
ATOM 803 N N . LEU A 1 100 ? 0.388 0.035 2.835 1.00 80.88 100 LEU A N 1
ATOM 804 C CA . LEU A 1 100 ? 1.678 -0.648 2.768 1.00 80.88 100 LEU A CA 1
ATOM 805 C C . LEU A 1 100 ? 2.089 -0.702 1.306 1.00 80.88 100 LEU A C 1
ATOM 807 O O . LEU A 1 100 ? 1.415 -1.350 0.499 1.00 80.88 100 LEU A O 1
ATOM 811 N N . VAL A 1 101 ? 3.203 -0.060 0.982 1.00 80.88 101 VAL A N 1
ATOM 812 C CA . VAL A 1 101 ? 3.709 0.007 -0.384 1.00 80.88 101 VAL A CA 1
ATOM 813 C C . VAL A 1 101 ? 5.090 -0.620 -0.449 1.00 80.88 101 VAL A C 1
ATOM 815 O O . VAL A 1 101 ? 5.929 -0.431 0.424 1.00 80.88 101 VAL A O 1
ATOM 818 N N . GLN A 1 102 ? 5.306 -1.420 -1.479 1.00 79.88 102 GLN A N 1
ATOM 819 C CA . GLN A 1 102 ? 6.584 -2.015 -1.816 1.00 79.88 102 GLN A CA 1
ATOM 820 C C . GLN A 1 102 ? 7.190 -1.214 -2.962 1.00 79.88 102 GLN A C 1
ATOM 822 O O . GLN A 1 102 ? 6.636 -1.230 -4.057 1.00 79.88 102 GLN A O 1
ATOM 827 N N . TRP A 1 103 ? 8.280 -0.500 -2.709 1.00 80.38 103 TRP A N 1
ATOM 828 C CA . TRP A 1 103 ? 8.834 0.467 -3.652 1.00 80.38 103 TRP A CA 1
ATOM 829 C C . TRP A 1 103 ? 9.866 -0.177 -4.573 1.00 80.38 103 TRP A C 1
ATOM 831 O O . TRP A 1 103 ? 10.399 -1.263 -4.333 1.00 80.38 103 TRP A O 1
ATOM 841 N N . TYR A 1 104 ? 10.132 0.498 -5.673 1.00 81.38 104 TYR A N 1
ATOM 842 C CA . TYR A 1 104 ? 11.082 0.079 -6.672 1.00 81.38 104 TYR A CA 1
ATOM 843 C C . TYR A 1 104 ? 11.974 1.270 -6.999 1.00 81.38 104 TYR A C 1
ATOM 845 O O . TYR A 1 104 ? 11.490 2.284 -7.494 1.00 81.38 104 TYR A O 1
ATOM 853 N N . ASP A 1 105 ? 13.262 1.128 -6.714 1.00 83.12 105 ASP A N 1
ATOM 854 C CA . ASP A 1 105 ? 14.278 2.113 -7.075 1.00 83.12 105 ASP A CA 1
ATOM 855 C C . ASP A 1 105 ? 14.900 1.746 -8.425 1.00 83.12 105 ASP A C 1
ATOM 857 O O . ASP A 1 105 ? 14.816 0.598 -8.872 1.00 83.12 105 ASP A O 1
ATOM 861 N N . PHE A 1 106 ? 15.554 2.686 -9.096 1.00 82.38 106 PHE A N 1
ATOM 862 C CA . PHE A 1 106 ? 16.313 2.344 -10.287 1.00 82.38 106 PHE A CA 1
ATOM 863 C C . PHE A 1 106 ? 17.538 1.509 -9.929 1.00 82.38 106 PHE A C 1
ATOM 865 O O . PHE A 1 106 ? 18.303 1.777 -9.008 1.00 82.38 106 PHE A O 1
ATOM 872 N N . LYS A 1 107 ? 17.754 0.455 -10.712 1.00 80.50 107 LYS A N 1
ATOM 873 C CA . LYS A 1 107 ? 18.858 -0.479 -10.497 1.00 80.50 107 LYS A CA 1
ATOM 874 C C . LYS A 1 107 ? 20.225 0.170 -10.722 1.00 80.50 107 LYS A C 1
ATOM 876 O O . LYS A 1 107 ? 21.216 -0.295 -10.162 1.00 80.50 107 LYS A O 1
ATOM 881 N N . PHE A 1 108 ? 20.288 1.193 -11.571 1.00 78.62 108 PHE A N 1
ATOM 882 C CA . PHE A 1 108 ? 21.532 1.821 -11.990 1.00 78.62 108 PHE A CA 1
ATOM 883 C C . PHE A 1 108 ? 21.376 3.332 -12.087 1.00 78.62 108 PHE A C 1
ATOM 885 O O . PHE A 1 108 ? 20.434 3.807 -12.716 1.00 78.62 108 PHE A O 1
ATOM 892 N N . GLN A 1 109 ? 22.382 4.061 -11.593 1.00 70.94 109 GLN A N 1
ATOM 893 C CA . GLN A 1 109 ? 22.433 5.520 -11.714 1.00 70.94 109 GLN A CA 1
ATOM 894 C C . GLN A 1 109 ? 22.502 6.022 -13.160 1.00 70.94 109 GLN A C 1
ATOM 896 O O . GLN A 1 109 ? 22.059 7.128 -13.457 1.00 70.94 109 GLN A O 1
ATOM 901 N N . LYS A 1 110 ? 23.074 5.212 -14.057 1.00 70.00 110 LYS A N 1
ATOM 902 C CA . LYS A 1 110 ? 23.173 5.457 -15.500 1.00 70.00 110 LYS A CA 1
ATOM 903 C C . LYS A 1 110 ? 22.565 4.271 -16.241 1.00 70.00 110 LYS A C 1
ATOM 905 O O . LYS A 1 110 ? 22.720 3.139 -15.791 1.00 70.00 110 LYS A O 1
ATOM 910 N N . ASN A 1 111 ? 21.952 4.513 -17.400 1.00 71.06 111 ASN A N 1
ATOM 911 C CA . ASN A 1 111 ? 21.287 3.485 -18.218 1.00 71.06 111 ASN A CA 1
ATOM 912 C C . ASN A 1 111 ? 20.136 2.785 -17.481 1.00 71.06 111 ASN A C 1
ATOM 914 O O . ASN A 1 111 ? 19.949 1.573 -17.573 1.00 71.06 111 ASN A O 1
ATOM 918 N N . SER A 1 112 ? 19.359 3.572 -16.745 1.00 77.25 112 SER A N 1
ATOM 919 C CA . SER A 1 112 ? 18.229 3.122 -15.936 1.00 77.25 112 SER A CA 1
ATOM 920 C C . SER A 1 112 ? 17.039 2.650 -16.785 1.00 77.25 112 SER A C 1
ATOM 922 O O . SER A 1 112 ? 16.067 2.141 -16.241 1.00 77.25 112 SER A O 1
ATOM 924 N N . TYR A 1 113 ? 17.143 2.759 -18.113 1.00 81.38 113 TYR A N 1
ATOM 925 C CA . TYR A 1 113 ? 16.153 2.312 -19.083 1.00 81.38 113 TYR A CA 1
ATOM 926 C C . TYR A 1 113 ? 16.791 1.366 -20.097 1.00 81.38 113 TYR A C 1
ATOM 928 O O . TYR A 1 113 ? 17.874 1.628 -20.626 1.00 81.38 113 TYR A O 1
ATOM 936 N N . LEU A 1 114 ? 16.081 0.287 -20.411 1.00 81.56 114 LEU A N 1
ATOM 937 C CA . LEU A 1 114 ? 16.412 -0.639 -21.486 1.00 81.56 114 LEU A CA 1
ATOM 938 C C . LEU A 1 114 ? 15.170 -0.811 -22.360 1.00 81.56 114 LEU A C 1
ATOM 940 O O . LEU A 1 114 ? 14.117 -1.182 -21.853 1.00 81.56 114 LEU A O 1
ATOM 944 N N . TYR A 1 115 ? 15.279 -0.515 -23.658 1.00 85.44 115 TYR A N 1
ATOM 945 C CA . TYR A 1 115 ? 14.140 -0.518 -24.593 1.00 85.44 115 TYR A CA 1
ATOM 946 C C . TYR A 1 115 ? 12.946 0.331 -24.112 1.00 85.44 115 TYR A C 1
ATOM 948 O O . TYR A 1 115 ? 11.798 -0.090 -24.217 1.00 85.44 115 TYR A O 1
ATOM 956 N N . ASN A 1 116 ? 13.217 1.520 -23.561 1.00 80.50 116 ASN A N 1
ATOM 957 C CA . ASN A 1 116 ? 12.222 2.412 -22.945 1.00 80.50 116 ASN A CA 1
ATOM 958 C C . ASN A 1 116 ? 11.489 1.816 -21.725 1.00 80.50 116 ASN A C 1
ATOM 960 O O . ASN A 1 116 ? 10.448 2.327 -21.324 1.00 80.50 116 ASN A O 1
ATOM 964 N N . CYS A 1 117 ? 12.021 0.755 -21.112 1.00 79.06 117 CYS A N 1
ATOM 965 C CA . CYS A 1 117 ? 11.507 0.197 -19.864 1.00 79.06 117 CYS A CA 1
ATOM 966 C C . CYS A 1 117 ? 12.469 0.471 -18.705 1.00 79.06 117 CYS A C 1
ATOM 968 O O . CYS A 1 117 ? 13.660 0.161 -18.802 1.00 79.06 117 CYS A O 1
ATOM 970 N N . SER A 1 118 ? 11.941 0.999 -17.600 1.00 81.25 118 SER A N 1
ATOM 971 C CA . SER A 1 118 ? 12.694 1.259 -16.372 1.00 81.25 118 SER A CA 1
ATOM 972 C C . SER A 1 118 ? 13.244 -0.038 -15.775 1.00 81.25 118 SER A C 1
ATOM 974 O O . SER A 1 118 ? 12.515 -1.001 -15.521 1.00 81.25 118 SER A O 1
ATOM 976 N N . LEU A 1 119 ? 14.552 -0.071 -15.540 1.00 83.19 119 LEU A N 1
ATOM 977 C CA . LEU A 1 119 ? 15.249 -1.164 -14.880 1.00 83.19 119 LEU A CA 1
ATOM 978 C C . LEU A 1 119 ? 15.197 -0.943 -13.378 1.00 83.19 119 LEU A C 1
ATOM 980 O O . LEU A 1 119 ? 16.016 -0.219 -12.815 1.00 83.19 119 LEU A O 1
ATOM 984 N N . LEU A 1 120 ? 14.234 -1.594 -12.740 1.00 83.81 120 LEU A N 1
ATOM 985 C CA . LEU A 1 120 ? 13.955 -1.384 -11.332 1.00 83.81 120 LEU A CA 1
ATOM 986 C C . LEU A 1 120 ? 14.550 -2.482 -10.438 1.00 83.81 120 LEU A C 1
ATOM 988 O O . LEU A 1 120 ? 14.616 -3.661 -10.800 1.00 83.81 120 LEU A O 1
ATOM 992 N N . LYS A 1 121 ? 14.970 -2.083 -9.242 1.00 82.38 121 LYS A N 1
ATOM 993 C CA . LYS A 1 121 ? 15.384 -2.918 -8.123 1.00 82.38 121 LYS A CA 1
ATOM 994 C C . LYS A 1 121 ? 14.359 -2.759 -7.006 1.00 82.38 121 LYS A C 1
ATOM 996 O O . LYS A 1 121 ? 13.854 -1.678 -6.745 1.00 82.38 121 LYS A O 1
ATOM 1001 N N . LEU A 1 122 ? 14.051 -3.867 -6.347 1.00 77.00 122 LEU A N 1
ATOM 1002 C CA . LEU A 1 122 ? 13.134 -3.876 -5.221 1.00 77.00 122 LEU A CA 1
ATOM 1003 C C . LEU A 1 122 ? 13.764 -3.211 -3.985 1.00 77.00 122 LEU A C 1
ATOM 1005 O O . LEU A 1 122 ? 14.795 -3.689 -3.512 1.00 77.00 122 LEU A O 1
ATOM 1009 N N . GLU A 1 123 ? 13.080 -2.212 -3.430 1.00 70.50 123 GLU A N 1
ATOM 1010 C CA . GLU A 1 123 ? 13.363 -1.589 -2.131 1.00 70.50 123 GLU A CA 1
ATOM 1011 C C . GLU A 1 123 ? 12.076 -1.561 -1.278 1.00 70.50 123 GLU A C 1
ATOM 1013 O O . GLU A 1 123 ? 10.982 -1.856 -1.762 1.00 70.50 123 GLU A O 1
ATOM 1018 N N . ILE A 1 124 ? 12.160 -1.339 0.038 1.00 63.03 124 ILE A N 1
ATOM 1019 C CA . ILE A 1 124 ? 10.961 -1.437 0.894 1.00 63.03 124 ILE A CA 1
ATOM 1020 C C . ILE A 1 124 ? 10.935 -0.342 1.961 1.00 63.03 124 ILE A C 1
ATOM 1022 O O . ILE A 1 124 ? 11.706 -0.423 2.909 1.00 63.03 124 ILE A O 1
ATOM 1026 N N . ILE A 1 125 ? 9.989 0.600 1.850 1.00 60.16 125 ILE A N 1
ATOM 1027 C CA . ILE A 1 125 ? 9.642 1.627 2.855 1.00 60.16 125 ILE A CA 1
ATOM 1028 C C . ILE A 1 125 ? 8.125 1.912 2.789 1.00 60.16 125 ILE A C 1
ATOM 1030 O O . ILE A 1 125 ? 7.522 1.780 1.727 1.00 60.16 125 ILE A O 1
ATOM 1034 N N . LEU A 1 126 ? 7.483 2.271 3.911 1.00 64.31 126 LEU A N 1
ATOM 1035 C CA . LEU A 1 126 ? 6.069 2.684 3.950 1.00 64.31 126 LEU A CA 1
ATOM 1036 C C . LEU A 1 126 ? 5.903 4.190 4.093 1.00 64.31 126 LEU A C 1
ATOM 1038 O O . LEU A 1 126 ? 6.369 4.723 5.095 1.00 64.31 126 LEU A O 1
ATOM 1042 N N . TYR A 1 127 ? 5.070 4.786 3.235 1.00 57.00 127 TYR A N 1
ATOM 1043 C CA . TYR A 1 127 ? 4.180 5.899 3.587 1.00 57.00 127 TYR A CA 1
ATOM 1044 C C . TYR A 1 127 ? 3.192 6.189 2.442 1.00 57.00 127 TYR A C 1
ATOM 1046 O O . TYR A 1 127 ? 3.623 6.371 1.308 1.00 57.00 127 TYR A O 1
ATOM 1054 N N . ILE A 1 128 ? 1.886 6.255 2.727 1.00 51.69 128 ILE A N 1
ATOM 1055 C CA . ILE A 1 128 ? 0.939 7.123 2.004 1.00 51.69 128 ILE A CA 1
ATOM 1056 C C . ILE A 1 128 ? -0.039 7.650 3.056 1.00 51.69 128 ILE A C 1
ATOM 1058 O O . ILE A 1 128 ? -0.876 6.894 3.548 1.00 51.69 128 ILE A O 1
ATOM 1062 N N . HIS A 1 129 ? 0.096 8.927 3.400 1.00 44.91 129 HIS A N 1
ATOM 1063 C CA . HIS A 1 129 ? -0.940 9.722 4.054 1.00 44.91 129 HIS A CA 1
ATOM 1064 C C . HIS A 1 129 ? -1.621 10.537 2.951 1.00 44.91 129 HIS A C 1
ATOM 1066 O O . HIS A 1 129 ? -0.936 11.158 2.138 1.00 44.91 129 HIS A O 1
ATOM 1072 N N . GLN A 1 130 ? -2.949 10.482 2.889 1.00 43.94 130 GLN A N 1
ATOM 1073 C CA . GLN A 1 130 ? -3.759 11.503 2.216 1.00 43.94 130 GLN A CA 1
ATOM 1074 C C . GLN A 1 130 ? -4.348 12.417 3.275 1.00 43.94 130 GLN A C 1
ATOM 1076 O O . GLN A 1 130 ? -4.726 11.865 4.336 1.00 43.94 130 GLN A O 1
#

Organism: NCBI:txid1348612